Protein AF-A0A1B7TBC4-F1 (afdb_monomer_lite)

InterPro domains:
  IPR015943 WD40/YVTN repeat-like-containing domain superfamily [G3DSA:2.130.10.10] (1-84)
  IPR045260 Guanine nucleotide-exchange factor Sec12-like [PTHR23284] (7-72)

Foldseek 3Di:
DDDQDADDDDQADWQDWDDPDPFKIWTWWWDFLDPPPIFG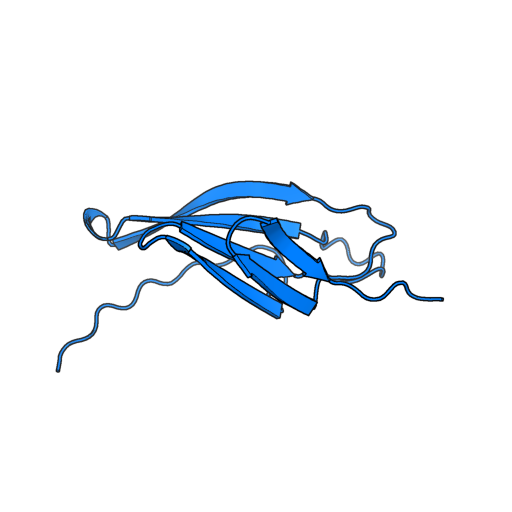KIWIWGHDPVVSDIDTPDMDTDDSRFTTFNDWDQPDPVGIDTDDDRDD

Sequence (88 aa):
MKVNVIKSNLKYPLYSCKFINDDLLLVTGGGGEGNNGIDNKVTLLTILDNENKIKKFRELKLSDDDDSPTSLFDLGADGIKVVWYLSS

Structure (mmCIF, N/CA/C/O backbone):
data_AF-A0A1B7TBC4-F1
#
_entry.id   AF-A0A1B7TBC4-F1
#
loop_
_atom_site.group_PDB
_atom_site.id
_atom_site.type_symbol
_atom_site.label_atom_id
_atom_site.label_alt_id
_atom_site.label_comp_id
_atom_site.label_asym_id
_atom_site.label_entity_id
_atom_site.label_seq_id
_atom_site.pdbx_PDB_ins_code
_atom_site.Cartn_x
_atom_site.Cartn_y
_atom_site.Cartn_z
_atom_site.occupancy
_atom_site.B_iso_or_equiv
_atom_site.auth_seq_id
_atom_site.auth_comp_id
_atom_site.auth_asym_id
_atom_site.auth_atom_id
_atom_site.pdbx_PDB_model_num
ATOM 1 N N . MET A 1 1 ? -17.707 17.455 18.424 1.00 80.94 1 MET A N 1
ATOM 2 C CA . MET A 1 1 ? -17.350 16.157 17.807 1.00 80.94 1 MET A CA 1
ATOM 3 C C . MET A 1 1 ? -15.944 15.783 18.258 1.00 80.94 1 MET A C 1
ATOM 5 O O . MET A 1 1 ? -15.078 16.646 18.191 1.00 80.94 1 MET A O 1
ATOM 9 N N . LYS A 1 2 ? -15.720 14.563 18.765 1.00 91.62 2 LYS A N 1
ATOM 10 C CA . LYS A 1 2 ? -14.383 14.050 19.117 1.00 91.62 2 LYS A CA 1
ATOM 11 C C . LYS A 1 2 ? -13.965 13.054 18.035 1.00 91.62 2 LYS A C 1
ATOM 13 O O . LYS A 1 2 ? -14.758 12.183 17.703 1.00 91.62 2 LYS A O 1
ATOM 18 N N . VAL A 1 3 ? -12.764 13.209 17.486 1.00 92.44 3 VAL A N 1
ATOM 19 C CA . VAL A 1 3 ? -12.214 12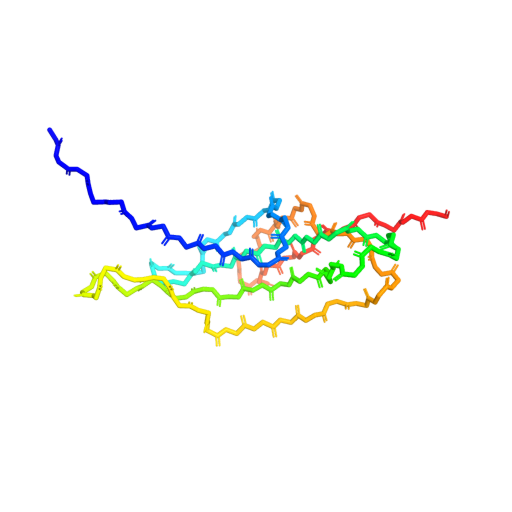.344 16.430 1.00 92.44 3 VAL A CA 1
ATOM 20 C C . VAL A 1 3 ? -10.998 11.621 16.990 1.00 92.44 3 VAL A C 1
ATOM 22 O O . VAL A 1 3 ? -10.162 12.248 17.642 1.00 92.44 3 VAL A O 1
ATOM 25 N N . ASN A 1 4 ? -10.917 10.313 16.760 1.00 91.06 4 ASN A N 1
ATOM 26 C CA . ASN A 1 4 ? -9.721 9.532 17.044 1.00 91.06 4 ASN A CA 1
ATOM 27 C C . ASN A 1 4 ? -8.789 9.576 15.826 1.00 91.06 4 ASN A C 1
ATOM 29 O O . ASN A 1 4 ? -9.250 9.419 14.698 1.00 91.06 4 ASN A O 1
ATOM 33 N N . VAL A 1 5 ? -7.497 9.821 16.041 1.00 94.19 5 VAL A N 1
ATOM 34 C CA . VAL A 1 5 ? -6.505 9.928 14.962 1.00 94.19 5 VAL A CA 1
ATOM 35 C C . VAL A 1 5 ? -5.341 9.005 15.271 1.00 94.19 5 VAL A C 1
ATOM 37 O O . VAL A 1 5 ? -4.617 9.210 16.244 1.00 94.19 5 VAL A O 1
ATOM 40 N N . ILE A 1 6 ? -5.124 8.026 14.398 1.00 95.06 6 ILE A N 1
ATOM 41 C CA . ILE A 1 6 ? -3.999 7.094 14.461 1.00 95.06 6 IL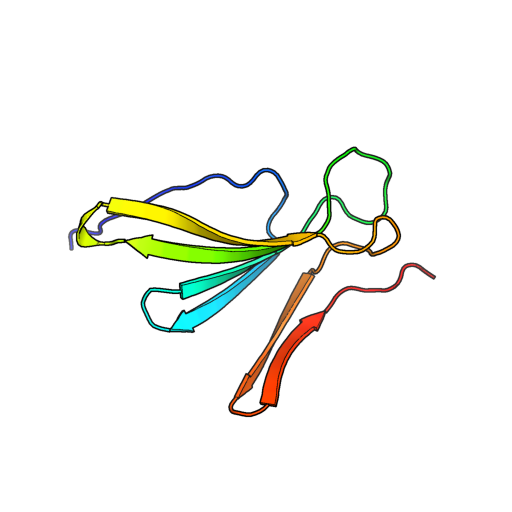E A CA 1
ATOM 42 C C . ILE A 1 6 ? -3.015 7.469 13.347 1.00 95.06 6 ILE A C 1
ATOM 44 O O . ILE A 1 6 ? -3.424 7.771 12.227 1.00 95.06 6 ILE A O 1
ATOM 48 N N . LYS A 1 7 ? -1.711 7.475 13.645 1.00 94.75 7 LYS A N 1
ATOM 49 C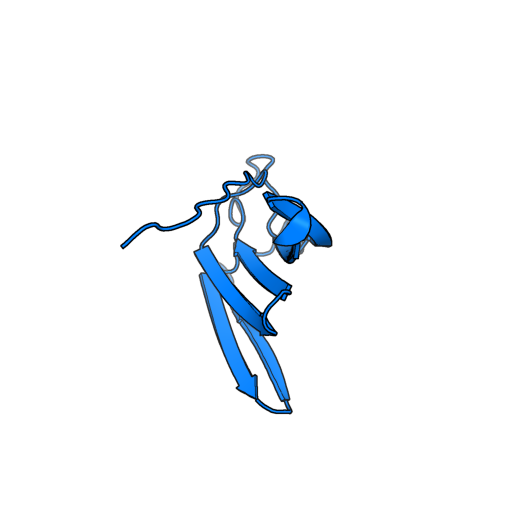 CA . LYS A 1 7 ? -0.647 7.803 12.682 1.00 94.75 7 LYS A CA 1
ATOM 50 C C . LYS A 1 7 ? 0.332 6.643 12.555 1.00 94.75 7 LYS A C 1
ATOM 52 O O . LYS A 1 7 ? 0.664 5.999 13.546 1.00 94.75 7 LYS A O 1
ATOM 57 N N . SER A 1 8 ? 0.824 6.410 11.344 1.00 94.31 8 SER A N 1
ATOM 58 C CA . SER A 1 8 ? 1.883 5.443 11.054 1.00 94.31 8 SER A CA 1
ATOM 59 C C . SER A 1 8 ? 2.758 5.965 9.920 1.00 94.31 8 SER A C 1
ATOM 61 O O . SER A 1 8 ? 2.285 6.726 9.079 1.00 94.31 8 SER A O 1
ATOM 63 N N . ASN A 1 9 ? 4.029 5.566 9.915 1.00 94.94 9 ASN A N 1
ATOM 64 C CA . ASN A 1 9 ? 5.005 5.975 8.910 1.00 94.94 9 ASN A CA 1
ATOM 65 C C . ASN A 1 9 ? 5.441 4.765 8.087 1.00 94.94 9 ASN A C 1
ATOM 67 O O . ASN A 1 9 ? 5.815 3.728 8.641 1.00 94.94 9 ASN A O 1
ATOM 71 N N . LEU A 1 10 ? 5.467 4.935 6.769 1.00 95.94 10 LEU A N 1
ATOM 72 C CA . LEU A 1 10 ? 6.115 4.006 5.851 1.00 95.94 10 LEU A CA 1
ATOM 73 C C . LEU A 1 10 ? 7.500 4.521 5.461 1.00 95.94 10 LEU A C 1
ATOM 75 O O . LEU A 1 10 ? 7.852 5.672 5.706 1.00 95.94 10 LEU A O 1
ATOM 79 N N . LYS A 1 11 ? 8.319 3.624 4.910 1.00 95.25 11 LYS A N 1
ATOM 80 C CA . LYS A 1 11 ? 9.709 3.911 4.524 1.00 95.25 11 LYS A CA 1
ATOM 81 C C . LYS A 1 11 ? 9.843 4.470 3.105 1.00 95.25 11 LYS A C 1
ATOM 83 O O . LYS A 1 11 ? 10.959 4.621 2.632 1.00 95.25 11 LYS A O 1
ATOM 88 N N . TYR A 1 12 ? 8.724 4.756 2.450 1.00 96.50 12 TYR A N 1
ATOM 89 C CA . TYR A 1 12 ? 8.658 5.243 1.081 1.00 96.50 12 TYR A CA 1
ATOM 90 C C . TYR A 1 12 ? 7.515 6.275 0.942 1.00 96.50 12 TYR A C 1
ATOM 92 O O . TYR A 1 12 ? 6.561 6.217 1.730 1.00 96.50 12 TYR A O 1
ATOM 100 N N . PRO A 1 13 ? 7.605 7.235 0.001 1.00 96.38 13 PRO A N 1
ATOM 101 C CA . PRO A 1 13 ? 6.538 8.198 -0.289 1.00 96.38 13 PRO A CA 1
ATOM 102 C C . PRO A 1 13 ? 5.228 7.521 -0.710 1.00 96.38 13 PRO A C 1
ATOM 104 O O . PRO A 1 13 ? 5.248 6.573 -1.484 1.00 96.38 13 PRO A O 1
ATOM 107 N N . LEU A 1 14 ? 4.083 8.021 -0.240 1.00 96.44 14 LEU A N 1
ATOM 108 C CA . LEU A 1 14 ? 2.759 7.519 -0.623 1.00 96.44 14 LEU A CA 1
ATOM 109 C C . LEU A 1 14 ? 2.112 8.421 -1.671 1.00 96.44 14 LEU A C 1
ATOM 111 O O . LEU A 1 14 ? 2.062 9.635 -1.479 1.00 96.44 14 LEU A O 1
ATOM 115 N N . TYR A 1 15 ? 1.544 7.817 -2.714 1.00 96.31 15 TYR A N 1
ATOM 116 C CA . TYR A 1 15 ? 0.837 8.543 -3.773 1.00 96.31 15 TYR A CA 1
ATOM 117 C C . TYR A 1 15 ? -0.638 8.161 -3.888 1.00 96.31 15 TYR A C 1
ATOM 119 O O . TYR A 1 15 ? -1.455 9.004 -4.250 1.00 96.31 15 TYR A O 1
ATOM 127 N N . SER A 1 16 ? -1.009 6.921 -3.555 1.00 96.19 16 SER A N 1
ATOM 128 C CA . SER A 1 16 ? -2.402 6.478 -3.642 1.00 96.19 16 SER A CA 1
ATOM 129 C C . SER A 1 16 ? -2.781 5.519 -2.517 1.00 96.19 16 SER A C 1
ATOM 131 O O . SER A 1 16 ? -1.933 4.826 -1.949 1.00 96.19 16 SER A O 1
ATOM 133 N N . CYS A 1 17 ? -4.071 5.490 -2.180 1.00 97.00 17 CYS A N 1
ATOM 134 C CA . CYS A 1 17 ? -4.632 4.567 -1.205 1.00 97.00 17 CYS A CA 1
ATOM 135 C C . CYS A 1 17 ? -6.080 4.183 -1.537 1.00 97.00 17 CYS A C 1
ATOM 137 O O . CYS A 1 17 ? -6.808 4.932 -2.189 1.00 97.00 17 CYS A O 1
ATOM 139 N N . LYS A 1 18 ? -6.498 3.000 -1.081 1.00 96.75 18 LYS A N 1
ATOM 140 C CA . LYS A 1 18 ? -7.853 2.472 -1.258 1.00 96.75 18 LYS A CA 1
ATOM 141 C C . LYS A 1 18 ? -8.195 1.501 -0.132 1.00 96.75 18 LYS A C 1
ATOM 143 O O . LYS A 1 18 ? -7.447 0.560 0.125 1.00 96.75 18 LYS A O 1
ATOM 148 N N . PHE A 1 19 ? -9.336 1.702 0.518 1.00 96.38 19 PHE A N 1
ATOM 149 C CA . PHE A 1 19 ? -9.884 0.698 1.426 1.00 96.38 19 PHE A CA 1
ATOM 150 C C . PHE A 1 19 ? -10.374 -0.517 0.634 1.00 96.38 19 PHE A C 1
ATOM 152 O O . PHE A 1 19 ? -11.134 -0.367 -0.323 1.00 96.38 19 PHE A O 1
ATOM 159 N N . ILE A 1 20 ? -9.913 -1.702 1.035 1.00 95.06 20 ILE A N 1
ATOM 160 C CA . ILE A 1 20 ? -10.385 -3.002 0.533 1.00 95.06 20 ILE A CA 1
ATOM 161 C C . ILE A 1 20 ? -11.634 -3.433 1.308 1.00 95.06 20 ILE A C 1
ATOM 163 O O . ILE A 1 20 ? -12.555 -4.018 0.749 1.00 95.06 20 ILE A O 1
ATOM 167 N N . ASN A 1 21 ? -11.642 -3.136 2.606 1.00 94.56 21 ASN A N 1
ATOM 168 C CA . ASN A 1 21 ? -12.771 -3.224 3.526 1.00 94.56 21 ASN A CA 1
ATOM 169 C C . ASN A 1 21 ? -12.512 -2.254 4.694 1.00 94.56 21 ASN A C 1
ATOM 171 O O . ASN A 1 21 ? -11.542 -1.497 4.642 1.00 94.56 21 ASN A O 1
ATOM 175 N N . ASP A 1 22 ? -13.343 -2.289 5.733 1.00 95.88 22 ASP A N 1
ATOM 176 C CA . ASP A 1 22 ? -13.302 -1.333 6.850 1.00 95.88 22 ASP A CA 1
ATOM 177 C C . ASP A 1 22 ? -11.947 -1.280 7.584 1.00 95.88 22 ASP A C 1
ATOM 179 O O . ASP A 1 22 ? -11.520 -0.207 8.012 1.00 95.88 22 ASP A O 1
ATOM 183 N N . ASP A 1 23 ? -11.225 -2.403 7.648 1.00 96.75 23 ASP A N 1
ATOM 184 C CA . ASP A 1 23 ? -9.984 -2.529 8.423 1.00 96.75 23 ASP A CA 1
ATOM 185 C C . ASP A 1 23 ? -8.732 -2.707 7.553 1.00 96.75 23 ASP A C 1
ATOM 187 O O . ASP A 1 23 ? -7.617 -2.765 8.078 1.00 96.75 23 ASP A O 1
ATOM 191 N N . LEU A 1 24 ? -8.874 -2.820 6.230 1.00 97.50 24 LEU A N 1
ATOM 192 C CA . LEU A 1 24 ? -7.767 -3.061 5.306 1.00 97.50 24 LEU A CA 1
ATOM 193 C C . LEU A 1 24 ? -7.596 -1.905 4.326 1.00 97.50 24 LEU A C 1
ATOM 195 O O . LEU A 1 24 ? -8.424 -1.683 3.443 1.00 97.50 24 LEU A O 1
ATOM 199 N N . LEU A 1 25 ? -6.461 -1.218 4.432 1.00 97.75 25 LEU A N 1
ATOM 200 C CA . LEU A 1 25 ? -6.093 -0.093 3.581 1.00 97.75 25 LEU A CA 1
ATOM 201 C C . LEU A 1 25 ? -4.922 -0.483 2.678 1.00 97.75 25 LEU A C 1
ATOM 203 O O . LEU A 1 25 ? -3.800 -0.682 3.145 1.00 97.75 25 LEU A O 1
ATOM 207 N N . LEU A 1 26 ? -5.176 -0.577 1.376 1.00 97.88 26 LEU A N 1
ATOM 208 C CA . LEU A 1 26 ? -4.129 -0.688 0.370 1.00 97.88 26 LEU A CA 1
ATOM 209 C C . LEU A 1 26 ? -3.506 0.688 0.155 1.00 97.88 26 LEU A C 1
ATOM 211 O O . LEU A 1 26 ? -4.224 1.669 -0.039 1.00 97.88 26 LEU A O 1
ATOM 215 N N . VAL A 1 27 ? -2.182 0.763 0.171 1.00 98.06 27 VAL A N 1
ATOM 216 C CA . VAL A 1 27 ? -1.428 1.981 -0.120 1.00 98.06 27 VAL A CA 1
ATOM 217 C C . VAL A 1 27 ? -0.309 1.680 -1.105 1.00 98.06 27 VAL A C 1
ATOM 219 O O . VAL A 1 27 ? 0.254 0.581 -1.103 1.00 98.06 27 VAL A O 1
ATOM 222 N N . THR A 1 28 ? 0.006 2.650 -1.955 1.00 97.56 28 THR A N 1
ATOM 223 C CA . THR A 1 28 ? 1.044 2.510 -2.975 1.00 97.56 28 THR A CA 1
ATOM 224 C C . THR A 1 28 ? 1.897 3.762 -3.070 1.00 97.56 28 THR A C 1
ATOM 226 O O . THR A 1 28 ? 1.422 4.885 -2.869 1.00 97.56 28 THR A O 1
ATOM 229 N N . GLY A 1 29 ? 3.162 3.558 -3.406 1.00 96.88 29 GLY A N 1
ATOM 230 C CA . GLY A 1 29 ? 4.071 4.621 -3.796 1.00 96.88 29 GLY A CA 1
ATOM 231 C C . GLY A 1 29 ? 5.508 4.130 -3.819 1.00 96.88 29 GLY A C 1
ATOM 232 O O . GLY A 1 29 ? 5.749 2.927 -3.925 1.00 96.88 29 GLY A O 1
ATOM 233 N N . GLY A 1 30 ? 6.464 5.047 -3.732 1.00 96.69 30 GLY A N 1
ATOM 234 C CA . GLY A 1 30 ? 7.866 4.692 -3.868 1.00 96.69 30 GLY A CA 1
ATOM 235 C C . GLY A 1 30 ? 8.789 5.865 -4.160 1.00 96.69 30 GLY A C 1
ATOM 236 O O . GLY A 1 30 ? 8.350 7.014 -4.156 1.00 96.69 30 GLY A O 1
ATOM 237 N N . GLY A 1 31 ? 10.072 5.565 -4.359 1.00 95.06 31 GLY A N 1
ATOM 238 C CA . GLY A 1 31 ? 11.100 6.542 -4.722 1.00 95.06 31 GLY A CA 1
ATOM 239 C C . GLY A 1 31 ? 11.176 6.866 -6.217 1.00 95.06 31 GLY A C 1
ATOM 240 O O . GLY A 1 31 ? 11.928 7.767 -6.584 1.00 95.06 31 GLY A O 1
ATOM 241 N N . GLY A 1 32 ? 10.430 6.153 -7.059 1.00 92.19 32 GLY A N 1
ATOM 242 C CA . GLY A 1 32 ? 10.548 6.202 -8.516 1.00 92.19 32 GLY A CA 1
ATOM 243 C C . GLY A 1 32 ? 11.663 5.299 -9.044 1.00 92.19 32 GLY A C 1
ATOM 244 O O . GLY A 1 32 ? 12.244 4.530 -8.282 1.00 92.19 32 GLY A O 1
ATOM 245 N N . GLU A 1 33 ? 11.961 5.392 -10.338 1.00 87.88 33 GLU A N 1
ATOM 246 C CA . GLU A 1 33 ? 12.984 4.572 -11.027 1.00 87.88 33 GLU A CA 1
ATOM 247 C C . GLU A 1 33 ? 14.442 4.960 -10.693 1.00 87.88 33 GLU A C 1
ATOM 249 O O . GLU A 1 33 ? 15.406 4.306 -11.087 1.00 87.88 33 GLU A O 1
ATOM 254 N N . GLY A 1 34 ? 14.638 6.075 -9.985 1.00 82.94 34 GLY A N 1
ATOM 255 C CA . GLY A 1 34 ? 15.970 6.543 -9.621 1.00 82.94 34 GLY A CA 1
ATOM 256 C C . GLY A 1 34 ? 16.629 5.632 -8.584 1.00 82.94 34 GLY A C 1
ATOM 257 O O . GLY A 1 34 ? 16.001 5.233 -7.607 1.00 82.94 34 GLY A O 1
ATOM 258 N N . ASN A 1 35 ? 17.936 5.384 -8.718 1.00 78.75 35 ASN A N 1
ATOM 259 C CA . ASN A 1 35 ? 18.731 4.616 -7.749 1.00 78.75 35 ASN A CA 1
ATOM 260 C C . ASN A 1 35 ? 18.979 5.402 -6.438 1.00 78.75 35 ASN A C 1
ATOM 262 O O . ASN A 1 35 ? 20.099 5.810 -6.124 1.00 78.75 35 ASN A O 1
ATOM 266 N N . ASN A 1 36 ? 17.908 5.669 -5.692 1.00 87.38 36 ASN A N 1
ATOM 267 C CA . ASN A 1 36 ? 17.887 6.470 -4.466 1.00 87.38 36 ASN A CA 1
ATOM 268 C C . ASN A 1 36 ? 17.787 5.618 -3.184 1.00 87.38 36 ASN A C 1
ATOM 270 O O . ASN A 1 36 ? 17.759 6.165 -2.081 1.00 87.38 36 ASN A O 1
ATOM 274 N N . GLY A 1 37 ? 17.744 4.288 -3.319 1.00 92.06 37 GLY A N 1
ATOM 275 C CA . GLY A 1 37 ? 17.624 3.349 -2.201 1.00 92.06 37 GLY A CA 1
ATOM 276 C C . GLY A 1 37 ? 16.227 3.273 -1.571 1.00 92.06 37 GLY A C 1
ATOM 277 O O . GLY A 1 37 ? 16.090 2.719 -0.479 1.00 92.06 37 GLY A O 1
ATOM 278 N N . ILE A 1 38 ? 15.197 3.826 -2.221 1.00 95.19 38 ILE A N 1
ATOM 279 C CA . ILE A 1 38 ? 13.801 3.786 -1.773 1.00 95.19 38 ILE A CA 1
ATOM 280 C C . ILE A 1 38 ? 12.994 2.929 -2.751 1.00 95.19 38 ILE A C 1
ATOM 282 O O . ILE A 1 38 ? 12.643 3.380 -3.835 1.00 95.19 38 ILE A O 1
ATOM 286 N N . ASP A 1 39 ? 12.655 1.704 -2.345 1.00 96.12 39 ASP A N 1
ATOM 287 C CA . ASP A 1 39 ? 11.888 0.801 -3.208 1.00 96.12 39 ASP A CA 1
ATOM 288 C C . ASP A 1 39 ? 10.486 1.353 -3.543 1.00 96.12 39 ASP A C 1
ATOM 290 O O . ASP A 1 39 ? 9.814 1.961 -2.697 1.00 96.12 39 ASP A O 1
ATOM 294 N N . ASN A 1 40 ? 9.986 0.990 -4.724 1.00 95.50 40 ASN A N 1
ATOM 295 C CA . ASN A 1 40 ? 8.581 1.136 -5.098 1.00 95.50 40 ASN A CA 1
ATOM 296 C C . ASN A 1 40 ? 7.764 -0.041 -4.545 1.00 95.50 40 ASN A C 1
ATOM 298 O O . ASN A 1 40 ? 8.166 -1.202 -4.667 1.00 95.50 40 ASN A O 1
ATOM 302 N N . LYS A 1 41 ? 6.644 0.237 -3.862 1.00 96.94 41 LYS A N 1
ATOM 303 C CA . LYS A 1 41 ? 5.891 -0.778 -3.107 1.00 96.94 41 LYS A CA 1
ATOM 304 C C . LYS A 1 41 ? 4.379 -0.636 -3.203 1.00 96.94 41 LYS A C 1
ATOM 306 O O . LYS A 1 41 ? 3.814 0.453 -3.312 1.00 96.94 41 LYS A O 1
ATOM 311 N N . VAL A 1 42 ? 3.737 -1.788 -3.036 1.00 97.19 42 VAL A N 1
ATOM 312 C CA . VAL A 1 42 ? 2.315 -1.940 -2.728 1.00 97.19 42 VAL A CA 1
ATOM 313 C C . VAL A 1 42 ? 2.214 -2.553 -1.333 1.00 97.19 42 VAL A C 1
ATOM 315 O O . VAL A 1 42 ? 2.648 -3.686 -1.111 1.00 97.19 42 VAL A O 1
ATOM 318 N N . THR A 1 43 ? 1.651 -1.820 -0.376 1.00 98.25 43 THR A N 1
ATOM 319 C CA . THR A 1 43 ? 1.530 -2.267 1.017 1.00 98.25 43 THR A CA 1
ATOM 320 C C . THR A 1 43 ? 0.063 -2.355 1.414 1.00 98.25 43 THR A C 1
ATOM 322 O O . THR A 1 43 ? -0.699 -1.409 1.254 1.00 98.25 43 THR A O 1
ATOM 325 N N . LEU A 1 44 ? -0.334 -3.493 1.976 1.00 98.12 44 LEU A N 1
ATOM 326 C CA . LEU A 1 44 ? -1.625 -3.665 2.626 1.00 98.12 44 LEU A CA 1
ATOM 327 C C . LEU A 1 44 ? -1.453 -3.422 4.125 1.00 98.12 44 LEU A C 1
ATOM 329 O O . LEU A 1 44 ? -0.673 -4.108 4.796 1.00 98.12 44 LEU A O 1
ATOM 333 N N . LEU A 1 45 ? -2.165 -2.431 4.643 1.00 98.44 45 LEU A N 1
ATOM 334 C CA . LEU A 1 45 ? -2.191 -2.067 6.051 1.00 98.44 45 LEU A CA 1
ATOM 335 C C . LEU A 1 45 ? -3.457 -2.619 6.698 1.00 98.44 45 LEU A C 1
ATOM 337 O O . LEU A 1 45 ? -4.515 -2.619 6.079 1.00 98.44 45 LEU A O 1
ATOM 341 N N . THR A 1 46 ? -3.342 -3.049 7.950 1.00 98.06 46 THR A N 1
ATOM 342 C CA . THR A 1 46 ? -4.486 -3.367 8.804 1.00 98.06 46 THR A CA 1
ATOM 343 C C . THR A 1 46 ? -4.645 -2.296 9.875 1.00 98.06 46 THR A C 1
ATOM 345 O O . THR A 1 46 ? -3.667 -1.908 10.527 1.00 98.06 46 THR A O 1
ATOM 348 N N . ILE A 1 47 ? -5.866 -1.796 10.024 1.00 97.56 47 ILE A N 1
ATOM 349 C CA . ILE A 1 47 ? -6.278 -0.862 11.064 1.00 97.56 47 ILE A CA 1
ATOM 350 C C . ILE A 1 47 ? -6.850 -1.687 12.210 1.00 97.56 47 ILE A C 1
ATOM 352 O O . ILE A 1 47 ? -7.787 -2.454 12.041 1.00 97.56 47 ILE A O 1
ATOM 356 N N . LEU A 1 48 ? -6.246 -1.553 13.383 1.00 95.62 48 LEU A N 1
ATOM 357 C CA . LEU A 1 48 ? -6.663 -2.234 14.600 1.00 95.62 48 LEU A CA 1
ATOM 358 C C . LEU A 1 48 ? -7.224 -1.174 15.545 1.00 95.62 48 LEU A C 1
ATOM 360 O O . LEU A 1 48 ? -6.492 -0.653 16.392 1.00 95.62 48 LEU A O 1
ATOM 364 N N . ASP A 1 49 ? -8.502 -0.827 15.368 1.00 90.88 49 ASP A N 1
ATOM 365 C CA . ASP A 1 49 ? -9.157 0.265 16.108 1.00 90.88 49 ASP A CA 1
ATOM 366 C C . ASP A 1 49 ? -9.107 0.031 17.628 1.00 90.88 49 ASP A C 1
ATOM 368 O O . ASP A 1 49 ? -8.655 0.887 18.387 1.00 90.88 49 ASP A O 1
ATOM 372 N N . ASN A 1 50 ? -9.387 -1.204 18.062 1.00 92.88 50 ASN A N 1
ATOM 373 C CA . ASN A 1 50 ? -9.281 -1.627 19.466 1.00 92.88 50 ASN A CA 1
ATOM 374 C C . ASN A 1 50 ? -7.879 -1.420 20.072 1.00 92.88 50 ASN A C 1
ATOM 376 O O . ASN A 1 50 ? -7.739 -1.269 21.284 1.00 92.88 50 ASN A O 1
ATOM 380 N N . GLU A 1 51 ? -6.830 -1.429 19.244 1.00 95.25 51 GLU A N 1
ATOM 381 C CA . GLU A 1 51 ? -5.444 -1.221 19.674 1.00 95.25 51 GLU A CA 1
ATOM 382 C C . GLU A 1 51 ? -4.933 0.204 19.408 1.00 95.25 51 GLU A C 1
ATOM 384 O O . GLU A 1 51 ? -3.795 0.506 19.777 1.00 95.25 51 GLU A O 1
ATOM 389 N N . ASN A 1 52 ? -5.726 1.070 18.763 1.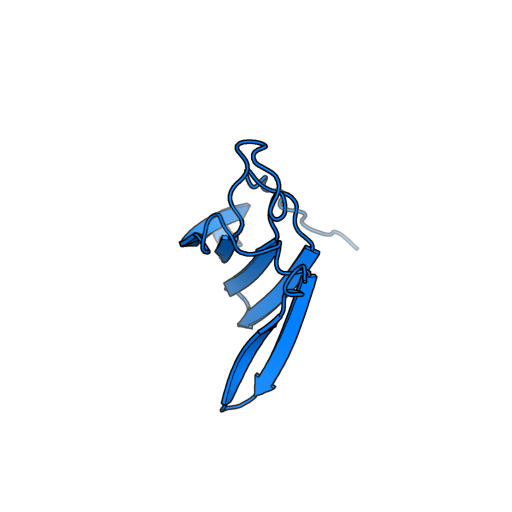00 94.88 52 ASN A N 1
ATOM 390 C CA . ASN A 1 52 ? -5.299 2.373 18.245 1.00 94.88 52 ASN A CA 1
ATOM 391 C C . ASN A 1 52 ? -4.016 2.290 17.395 1.00 94.88 52 ASN A C 1
ATOM 393 O O . ASN A 1 52 ? -3.095 3.100 17.550 1.00 94.88 52 ASN A O 1
ATOM 397 N N . LYS A 1 53 ? -3.913 1.276 16.524 1.00 96.38 53 LYS A N 1
ATOM 398 C CA . LYS A 1 53 ? -2.696 0.995 15.743 1.00 96.38 53 LYS A CA 1
ATOM 399 C C . LYS A 1 53 ? -2.995 0.692 14.284 1.00 96.38 53 LYS A C 1
ATOM 401 O O . LYS A 1 53 ? -4.005 0.089 13.952 1.00 96.38 53 LYS A O 1
ATOM 406 N N . ILE A 1 54 ? -2.036 1.032 13.428 1.00 97.88 54 ILE A N 1
ATOM 407 C CA . ILE A 1 54 ? -1.977 0.586 12.034 1.00 97.88 54 ILE A CA 1
ATOM 408 C C . ILE A 1 54 ? -0.751 -0.316 11.901 1.00 97.88 54 ILE A C 1
ATOM 410 O O . ILE A 1 54 ? 0.358 0.096 12.256 1.00 97.88 54 ILE A O 1
ATOM 414 N N . LYS A 1 55 ? -0.931 -1.541 11.403 1.00 96.88 55 LYS A N 1
ATOM 415 C CA . LYS A 1 55 ? 0.159 -2.504 11.182 1.00 96.88 55 LYS A CA 1
ATOM 416 C C . LYS A 1 55 ? 0.275 -2.842 9.702 1.00 96.88 55 LYS A C 1
ATOM 418 O O . LYS A 1 55 ? -0.704 -2.846 8.966 1.00 96.88 55 LYS A O 1
ATOM 423 N N . LYS A 1 56 ? 1.490 -3.166 9.272 1.00 97.19 56 LYS A N 1
ATOM 424 C CA . LYS A 1 56 ? 1.729 -3.725 7.944 1.00 97.19 56 LYS A CA 1
ATOM 425 C C . LYS A 1 56 ? 1.253 -5.174 7.923 1.00 97.19 56 LYS A C 1
ATOM 427 O O . LYS A 1 56 ? 1.798 -5.990 8.661 1.00 97.19 56 LYS A O 1
ATOM 432 N N . PHE A 1 57 ? 0.250 -5.473 7.105 1.00 97.31 57 PHE A N 1
ATOM 433 C CA . PHE A 1 57 ? -0.267 -6.830 6.936 1.00 97.31 57 PHE A CA 1
ATOM 434 C C . PHE A 1 57 ? 0.523 -7.587 5.867 1.00 97.31 57 PHE A C 1
ATOM 436 O O . PHE A 1 57 ? 1.007 -8.690 6.109 1.00 97.31 57 PHE A O 1
ATOM 443 N N . ARG A 1 58 ? 0.710 -6.969 4.695 1.00 97.38 58 ARG A N 1
ATOM 444 C CA . ARG A 1 58 ? 1.506 -7.525 3.593 1.00 97.38 58 ARG A CA 1
ATOM 445 C C . ARG A 1 58 ? 2.163 -6.407 2.798 1.00 97.38 58 ARG A C 1
ATOM 447 O O . ARG A 1 58 ? 1.665 -5.289 2.771 1.00 97.38 58 ARG A O 1
ATOM 454 N N . GLU A 1 59 ? 3.278 -6.707 2.151 1.00 97.56 59 GLU A N 1
ATOM 455 C CA . GLU A 1 59 ? 3.986 -5.762 1.294 1.00 97.56 59 GLU A CA 1
ATOM 456 C C . GLU A 1 59 ? 4.600 -6.491 0.113 1.00 97.56 59 GLU A C 1
ATOM 458 O O . GLU A 1 59 ? 5.132 -7.592 0.262 1.00 97.56 59 GLU A O 1
ATOM 463 N N . LEU A 1 60 ? 4.490 -5.863 -1.050 1.00 96.94 60 LEU A N 1
ATOM 464 C CA . LEU A 1 60 ? 5.107 -6.284 -2.290 1.00 96.94 60 LEU A CA 1
ATOM 465 C C . LEU A 1 60 ? 6.050 -5.169 -2.738 1.00 96.94 60 LEU A C 1
ATOM 467 O O . LEU A 1 60 ? 5.630 -4.018 -2.858 1.00 96.94 60 LEU A O 1
ATOM 471 N N . LYS A 1 61 ? 7.313 -5.523 -2.963 1.00 95.75 61 LYS A N 1
ATOM 472 C CA . LYS A 1 61 ? 8.281 -4.675 -3.657 1.00 95.75 61 LYS A CA 1
ATOM 473 C C . LYS A 1 61 ? 8.084 -4.862 -5.168 1.00 95.75 61 LYS A C 1
ATOM 475 O O . LYS A 1 61 ? 7.949 -6.001 -5.614 1.00 95.75 61 LYS A O 1
ATOM 480 N N . LEU A 1 62 ? 8.007 -3.756 -5.903 1.00 93.19 62 LEU A N 1
ATOM 481 C CA . LEU A 1 62 ? 7.988 -3.729 -7.368 1.00 93.19 62 LEU A CA 1
ATOM 482 C C . LEU A 1 62 ? 9.411 -3.899 -7.923 1.00 93.19 62 LEU A C 1
ATOM 484 O O . LEU A 1 62 ? 10.362 -3.999 -7.143 1.00 93.19 62 LEU A O 1
ATOM 488 N N . SER A 1 63 ? 9.561 -3.970 -9.248 1.00 90.94 63 SER A N 1
ATOM 489 C CA . SER A 1 63 ? 10.894 -4.020 -9.853 1.00 90.94 63 SER A CA 1
ATOM 490 C C . SER A 1 63 ? 11.690 -2.761 -9.502 1.00 90.94 63 SER A C 1
ATOM 492 O O . SER A 1 63 ? 11.112 -1.689 -9.328 1.00 90.94 63 SER A O 1
ATOM 494 N N . ASP A 1 64 ? 13.016 -2.879 -9.428 1.00 87.44 64 ASP A N 1
ATOM 495 C CA . ASP A 1 64 ? 13.891 -1.709 -9.268 1.00 87.44 64 ASP A CA 1
ATOM 496 C C . ASP A 1 64 ? 13.870 -0.809 -10.520 1.00 87.44 64 ASP A C 1
ATOM 498 O O . ASP A 1 64 ? 14.151 0.380 -10.416 1.00 87.44 64 ASP A O 1
ATOM 502 N N . ASP A 1 65 ? 13.472 -1.366 -11.671 1.00 86.75 65 ASP A N 1
ATOM 503 C CA . ASP A 1 65 ? 13.294 -0.642 -12.938 1.00 86.75 65 ASP A CA 1
ATOM 504 C C . ASP A 1 65 ? 11.888 -0.019 -13.094 1.00 86.75 65 ASP A C 1
ATOM 506 O O . ASP A 1 65 ? 11.640 0.707 -14.053 1.00 86.75 65 ASP A O 1
ATOM 510 N N . ASP A 1 66 ? 10.935 -0.331 -12.203 1.00 89.00 66 ASP A N 1
ATOM 511 C CA . ASP A 1 66 ? 9.591 0.256 -12.264 1.00 89.00 66 ASP A CA 1
ATOM 512 C C . ASP A 1 66 ? 9.607 1.673 -11.680 1.00 89.00 66 ASP A C 1
ATOM 514 O O . ASP A 1 66 ? 10.227 1.908 -10.645 1.00 89.00 66 ASP A O 1
ATOM 518 N N . ASP A 1 67 ? 8.845 2.603 -12.262 1.00 92.31 67 ASP A N 1
ATOM 519 C CA . ASP A 1 67 ? 8.531 3.867 -11.590 1.00 92.31 67 ASP A CA 1
ATOM 520 C C . ASP A 1 67 ? 7.539 3.647 -10.428 1.00 92.31 67 ASP A C 1
ATOM 522 O O . ASP A 1 67 ? 6.892 2.605 -10.271 1.00 92.31 67 ASP A O 1
ATOM 526 N N . SER A 1 68 ? 7.398 4.658 -9.580 1.00 94.00 68 SER A N 1
ATOM 527 C CA . SER A 1 68 ? 6.488 4.618 -8.449 1.00 94.00 68 SER A CA 1
ATOM 528 C C . SER A 1 68 ? 5.014 4.569 -8.897 1.00 94.00 68 SER A C 1
ATOM 530 O O . SER A 1 68 ? 4.588 5.307 -9.789 1.00 94.00 68 SER A O 1
ATOM 532 N N . PRO A 1 69 ? 4.176 3.735 -8.258 1.00 95.69 69 PRO A N 1
ATOM 533 C CA . PRO A 1 69 ? 2.741 3.713 -8.516 1.00 95.69 69 PRO A CA 1
ATOM 534 C C . PRO A 1 69 ? 2.081 4.993 -8.009 1.00 95.69 69 PRO A C 1
ATOM 536 O O . PRO A 1 69 ? 2.144 5.309 -6.819 1.00 95.69 69 PRO A O 1
ATOM 539 N N . THR A 1 70 ? 1.394 5.699 -8.906 1.00 94.94 70 THR A N 1
ATOM 540 C CA . THR A 1 70 ? 0.792 7.016 -8.641 1.00 94.94 70 THR A CA 1
ATOM 541 C C . THR A 1 70 ? -0.727 6.977 -8.545 1.00 94.94 70 THR A C 1
ATOM 543 O O . THR A 1 70 ? -1.343 7.939 -8.087 1.00 94.94 70 THR A O 1
ATOM 546 N N . SER A 1 71 ? -1.370 5.889 -8.973 1.00 94.38 71 SER A N 1
ATOM 547 C CA . SER A 1 71 ? -2.831 5.780 -8.983 1.00 94.38 71 SER A CA 1
ATOM 548 C C . SER A 1 71 ? -3.322 4.351 -8.775 1.00 94.38 71 SER A C 1
ATOM 550 O O . SER A 1 71 ? -2.684 3.377 -9.180 1.00 94.38 71 SER A O 1
ATOM 552 N N . LEU A 1 72 ? -4.502 4.248 -8.165 1.00 94.94 72 LEU A N 1
ATOM 553 C CA . LEU A 1 72 ? -5.263 3.019 -7.977 1.00 94.94 72 LEU A CA 1
ATOM 554 C C . LEU A 1 72 ? -6.633 3.171 -8.637 1.00 94.94 72 LEU A C 1
ATOM 556 O O . LEU A 1 72 ? -7.312 4.177 -8.430 1.00 94.94 72 LEU A O 1
ATOM 560 N N . PHE A 1 73 ? -7.060 2.151 -9.375 1.00 93.50 73 PHE A N 1
ATOM 561 C CA . PHE A 1 73 ? -8.407 2.070 -9.937 1.00 93.50 73 PHE A CA 1
ATOM 562 C C . PHE A 1 73 ? -9.122 0.854 -9.370 1.00 93.50 73 PHE A C 1
ATOM 564 O O . PHE A 1 73 ? -8.642 -0.270 -9.500 1.00 93.50 73 PHE A O 1
ATOM 571 N N . ASP A 1 74 ? -10.266 1.090 -8.739 1.00 93.38 74 ASP A N 1
ATOM 572 C CA . ASP A 1 74 ? -11.156 0.028 -8.285 1.00 93.38 74 ASP A CA 1
ATOM 573 C C . ASP A 1 74 ? -12.040 -0.419 -9.449 1.00 93.38 74 ASP A C 1
ATOM 575 O O . ASP A 1 74 ? -12.770 0.389 -10.025 1.00 93.38 74 ASP A O 1
ATOM 579 N N . LEU A 1 75 ? -11.929 -1.694 -9.805 1.00 94.25 75 LEU A N 1
ATOM 580 C CA . LEU A 1 75 ? -12.672 -2.333 -10.887 1.00 94.25 75 LEU A CA 1
ATOM 581 C C . LEU A 1 75 ? -13.821 -3.200 -10.340 1.00 94.25 75 LEU A C 1
ATOM 583 O O . LEU A 1 75 ? -14.436 -3.963 -11.082 1.00 94.25 75 LEU A O 1
ATOM 587 N N . GLY A 1 76 ? -14.128 -3.105 -9.042 1.00 91.44 76 GLY A N 1
ATOM 588 C CA . GLY A 1 76 ? -15.160 -3.904 -8.395 1.00 91.44 76 GLY A CA 1
ATOM 589 C C . GLY A 1 76 ? -14.752 -5.373 -8.294 1.00 91.44 76 GLY A C 1
ATOM 590 O O . GLY A 1 76 ? -13.724 -5.704 -7.705 1.00 91.44 76 GLY A O 1
ATOM 591 N N . ALA A 1 77 ? -15.564 -6.269 -8.862 1.00 91.75 77 ALA A N 1
ATOM 592 C CA . ALA A 1 77 ? -15.317 -7.713 -8.803 1.00 91.75 77 ALA A CA 1
ATOM 593 C C . ALA A 1 77 ? -14.013 -8.135 -9.508 1.00 91.75 77 ALA A C 1
ATOM 595 O O . ALA A 1 77 ? -13.426 -9.151 -9.139 1.00 91.75 77 ALA A O 1
ATOM 596 N N . ASP A 1 78 ? -13.535 -7.330 -10.461 1.00 92.69 78 ASP A N 1
ATOM 597 C CA . ASP A 1 78 ? -12.297 -7.581 -11.208 1.00 92.69 78 ASP A CA 1
ATOM 598 C C . ASP A 1 78 ? -11.032 -7.145 -10.440 1.00 92.69 78 ASP A C 1
ATOM 600 O O . ASP A 1 78 ? -9.906 -7.329 -10.908 1.00 92.69 78 ASP A O 1
ATOM 604 N N . GLY A 1 79 ? -11.200 -6.594 -9.234 1.00 93.00 79 GLY A N 1
ATOM 605 C CA . GLY A 1 79 ? -10.117 -6.234 -8.327 1.00 93.00 79 GLY A CA 1
ATOM 606 C C . GLY A 1 79 ? -9.660 -4.784 -8.461 1.00 93.00 79 GLY A C 1
ATOM 607 O O . GLY A 1 79 ? -10.410 -3.898 -8.859 1.00 93.00 79 GLY A O 1
ATOM 608 N N . ILE A 1 80 ? -8.412 -4.521 -8.070 1.00 94.38 80 ILE A N 1
ATOM 609 C CA . ILE A 1 80 ? -7.827 -3.176 -8.076 1.00 94.38 80 ILE A CA 1
ATOM 610 C C . ILE A 1 80 ? -6.624 -3.160 -9.004 1.00 94.38 80 ILE A C 1
ATOM 612 O O . ILE A 1 80 ? -5.699 -3.961 -8.856 1.00 94.38 80 ILE A O 1
ATOM 616 N N . LYS A 1 81 ? -6.614 -2.201 -9.929 1.00 94.38 81 LYS A N 1
ATOM 617 C CA . LYS A 1 81 ? -5.487 -1.956 -10.821 1.00 94.38 81 LYS A CA 1
ATOM 618 C C . LYS A 1 81 ? -4.559 -0.909 -10.218 1.00 94.38 81 LYS A C 1
ATOM 620 O O . LYS A 1 81 ? -4.976 0.216 -9.945 1.00 94.38 81 LYS A O 1
ATOM 625 N N . VAL A 1 82 ? -3.296 -1.286 -10.050 1.00 93.75 82 VAL A N 1
ATOM 626 C CA . VAL A 1 82 ? -2.201 -0.383 -9.678 1.00 93.75 82 VAL A CA 1
ATOM 627 C C . VAL A 1 82 ? -1.576 0.165 -10.958 1.00 93.75 82 VAL A C 1
ATOM 629 O O . VAL A 1 82 ? -1.320 -0.604 -11.883 1.00 93.75 82 VAL A O 1
ATOM 632 N N . VAL A 1 83 ? -1.381 1.483 -11.036 1.00 92.31 83 VAL A N 1
ATOM 633 C CA . VAL A 1 83 ? -0.882 2.160 -12.241 1.00 92.31 83 VAL A CA 1
ATOM 634 C C . VAL A 1 83 ? 0.354 2.994 -11.910 1.00 92.31 83 VAL A C 1
ATOM 636 O O . VAL A 1 83 ? 0.330 3.824 -10.998 1.00 92.31 83 VAL A O 1
ATOM 639 N N . TRP A 1 84 ? 1.411 2.772 -12.685 1.00 87.50 84 TRP A N 1
ATOM 640 C CA . TRP A 1 84 ? 2.611 3.599 -12.794 1.00 87.50 84 TRP A CA 1
ATOM 641 C C . TRP A 1 84 ? 2.861 3.906 -14.273 1.00 87.50 84 TRP A C 1
ATOM 643 O O . TRP A 1 84 ? 2.363 3.193 -15.151 1.00 87.50 84 TRP A O 1
ATOM 653 N N 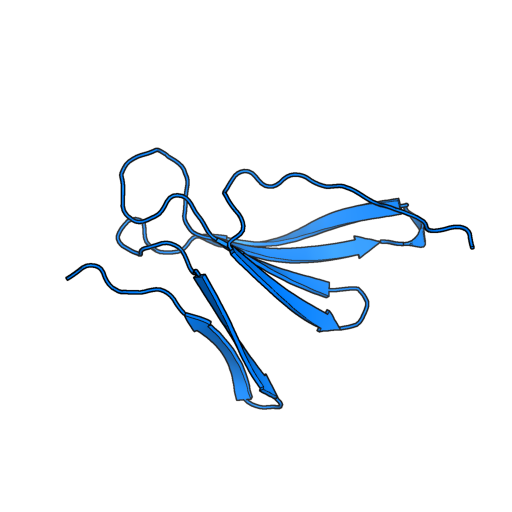. TYR A 1 85 ? 3.577 4.993 -14.551 1.00 73.44 85 TYR A N 1
ATOM 654 C CA . TYR A 1 85 ? 4.051 5.269 -15.903 1.00 73.44 85 TYR A CA 1
ATOM 655 C C . TYR A 1 85 ? 5.336 4.476 -16.133 1.00 73.44 85 TYR A C 1
ATOM 657 O O . TYR A 1 85 ? 6.170 4.368 -15.242 1.00 73.44 85 TYR A O 1
ATOM 665 N N . LEU A 1 86 ? 5.489 3.904 -17.323 1.00 57.78 86 LEU A N 1
ATOM 666 C CA . LEU A 1 86 ? 6.798 3.443 -17.764 1.00 57.78 86 LEU A CA 1
ATOM 667 C C . LEU A 1 86 ? 7.554 4.689 -18.219 1.00 57.78 86 LEU A C 1
ATOM 669 O O . LEU A 1 86 ? 7.077 5.388 -19.119 1.00 57.78 86 LEU A O 1
ATOM 673 N N . SER A 1 87 ? 8.684 4.986 -17.584 1.00 53.09 87 SER A N 1
ATOM 674 C CA . SER A 1 87 ? 9.632 5.935 -18.158 1.00 53.09 87 SER A CA 1
ATOM 675 C C . SER A 1 87 ? 10.143 5.330 -19.465 1.00 53.09 87 SER A C 1
ATOM 677 O O . SER A 1 87 ? 10.515 4.157 -19.525 1.00 53.09 87 SER A O 1
ATOM 679 N N . SER A 1 88 ? 10.002 6.104 -20.538 1.00 49.56 88 SER A N 1
ATOM 680 C CA . SER A 1 88 ? 10.311 5.731 -21.922 1.00 49.56 88 SER A CA 1
ATOM 681 C C . SER A 1 88 ? 11.803 5.652 -22.199 1.00 49.56 88 SER A C 1
ATOM 683 O O . SER A 1 88 ? 12.488 6.611 -21.774 1.00 49.56 88 SER A O 1
#

Secondary structure (DSSP, 8-state):
----------SS-EEEEEEEETTEEEEEE-S-SSSSS---EEEEEEEEGGGTEEEEEEEEE--TTSPPP-EEEE-GGG-EEEE-PPP-

Radius of gyration: 14.25 Å; chains: 1; bounding box: 36×24×42 Å

Organism: NCBI:txid766949

pLDDT: mean 92.58, std 8.53, range [49.56, 98.44]